Protein AF-A0A257VN67-F1 (afdb_monomer_lite)

pLDDT: mean 78.96, std 20.33, range [35.66, 98.38]

Sequence (128 aa):
MIEILAGDNSMPMTRRSALASLGTGLALWPALGSAKSTNRSAAGISFAFSTYGMRALPLARALRVCADIGYSGVELACMPGWPCDPAALTLMDRNEIRQQLRDLSLDLPCLMENWRLAAPPEIHKANL

Radius of gyration: 27.3 Å; chains: 1; bounding box: 60×96×37 Å

Foldseek 3Di:
DDDDDDDDDDDPDDPVVVVVPPPDDDPDDPPPDPPPLPPPPPPDDAAEEECPVVQVDQPLVVLLVCLVVPHQAYEAEQEPSGNNPVVPDDPVNVVVNVVSCSVSNHDHPYYDYDDDDPDDPVRVVVVD

Structure (mmCIF, N/CA/C/O backbone):
data_AF-A0A257VN67-F1
#
_entry.id   AF-A0A257VN67-F1
#
loop_
_atom_site.group_PDB
_atom_site.id
_atom_site.type_symbol
_atom_site.label_atom_id
_atom_site.label_alt_id
_atom_site.label_comp_id
_atom_site.label_asym_id
_atom_site.label_entity_id
_atom_site.label_seq_id
_atom_site.pdbx_PDB_ins_code
_atom_site.Cartn_x
_atom_site.Cartn_y
_atom_site.Cartn_z
_atom_site.occupancy
_atom_site.B_iso_or_equiv
_atom_site.auth_seq_id
_atom_site.auth_comp_id
_atom_site.auth_asym_id
_atom_site.auth_atom_id
_a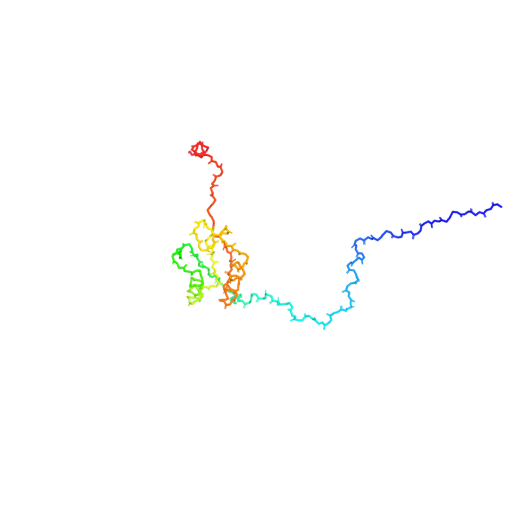tom_site.pdbx_PDB_model_num
ATOM 1 N N . MET A 1 1 ? 1.592 84.272 -12.590 1.00 39.50 1 MET A N 1
ATOM 2 C CA . MET A 1 1 ? 2.292 83.108 -13.171 1.00 39.50 1 MET A CA 1
ATOM 3 C C . MET A 1 1 ? 2.695 82.178 -12.032 1.00 39.50 1 MET A C 1
ATOM 5 O O . MET A 1 1 ? 3.798 82.315 -11.528 1.00 39.50 1 MET A O 1
ATOM 9 N N . ILE A 1 2 ? 1.765 81.333 -11.562 1.00 42.03 2 ILE A N 1
ATOM 10 C CA . ILE A 1 2 ? 1.977 80.281 -10.547 1.00 42.03 2 ILE A CA 1
ATOM 11 C C . ILE A 1 2 ? 0.935 79.174 -10.798 1.00 42.03 2 ILE A C 1
ATOM 13 O O . ILE A 1 2 ? -0.248 79.482 -10.758 1.00 42.03 2 ILE A O 1
ATOM 17 N N . GLU A 1 3 ? 1.382 77.936 -11.032 1.00 35.66 3 GLU A N 1
ATOM 18 C CA . GLU A 1 3 ? 0.695 76.644 -10.781 1.00 35.66 3 GLU A CA 1
ATOM 19 C C . GLU A 1 3 ? 1.761 75.552 -11.022 1.00 35.66 3 GLU A C 1
ATOM 21 O O . GLU A 1 3 ? 2.265 75.412 -12.131 1.00 35.66 3 GLU A O 1
ATOM 26 N N . ILE A 1 4 ? 2.468 75.072 -9.994 1.00 43.66 4 ILE A N 1
ATOM 27 C CA . ILE A 1 4 ? 2.140 73.985 -9.048 1.00 43.66 4 ILE A CA 1
ATOM 28 C C . ILE A 1 4 ? 1.871 72.642 -9.749 1.00 43.66 4 ILE A C 1
ATOM 30 O O . ILE A 1 4 ? 0.861 72.432 -10.408 1.00 43.66 4 ILE A O 1
ATOM 34 N N . LEU A 1 5 ? 2.833 71.739 -9.546 1.00 46.16 5 LEU A N 1
ATOM 35 C CA . LEU A 1 5 ? 2.919 70.357 -10.003 1.00 46.16 5 LEU A CA 1
ATOM 36 C C . LEU A 1 5 ? 1.767 69.509 -9.436 1.00 46.16 5 LEU A C 1
ATOM 38 O O . LEU A 1 5 ? 1.661 69.345 -8.221 1.00 46.16 5 LEU A O 1
ATOM 42 N N . ALA A 1 6 ? 0.949 68.920 -10.310 1.00 45.75 6 ALA A N 1
ATOM 43 C CA . ALA A 1 6 ? 0.022 67.856 -9.941 1.00 45.75 6 ALA A CA 1
ATOM 44 C C . ALA A 1 6 ? 0.808 66.545 -9.771 1.00 45.75 6 ALA A C 1
ATOM 46 O O . ALA A 1 6 ? 1.295 65.966 -10.741 1.00 45.75 6 ALA A O 1
ATOM 47 N N . GLY A 1 7 ? 0.976 66.119 -8.518 1.00 41.91 7 GLY A N 1
ATOM 48 C CA . GLY A 1 7 ? 1.554 64.828 -8.162 1.00 41.91 7 GLY A CA 1
ATOM 49 C C . GLY A 1 7 ? 0.600 63.682 -8.496 1.00 41.91 7 GLY A C 1
ATOM 50 O O . GLY A 1 7 ? -0.560 63.688 -8.085 1.00 41.91 7 GLY A O 1
ATOM 51 N N . ASP A 1 8 ? 1.117 62.706 -9.235 1.00 49.59 8 ASP A N 1
ATOM 52 C CA . ASP A 1 8 ? 0.520 61.391 -9.447 1.00 49.59 8 ASP A CA 1
ATOM 53 C C . ASP A 1 8 ? 0.401 60.656 -8.102 1.00 49.59 8 ASP A C 1
ATOM 55 O O . ASP A 1 8 ? 1.389 60.478 -7.388 1.00 49.59 8 ASP A O 1
ATOM 59 N N . ASN A 1 9 ? -0.821 60.274 -7.729 1.00 53.88 9 ASN A N 1
ATOM 60 C CA . ASN A 1 9 ? -1.126 59.619 -6.461 1.00 53.88 9 ASN A CA 1
ATOM 61 C C . ASN A 1 9 ? -1.559 58.167 -6.710 1.00 53.88 9 ASN A C 1
ATOM 63 O O . ASN A 1 9 ? -2.677 57.763 -6.390 1.00 53.88 9 ASN A O 1
ATOM 67 N N . SER A 1 10 ? -0.679 57.368 -7.314 1.00 53.84 10 SER A N 1
ATOM 68 C CA . SER A 1 10 ? -0.859 55.920 -7.417 1.00 53.84 10 SER A CA 1
ATOM 69 C C . SER A 1 10 ? -0.268 55.226 -6.182 1.00 53.84 10 SER A C 1
ATOM 71 O O . SER A 1 10 ? 0.947 55.066 -6.063 1.00 53.84 10 SER A O 1
ATOM 73 N N . MET A 1 11 ? -1.118 54.793 -5.247 1.00 52.22 11 MET A N 1
ATOM 74 C CA . MET A 1 11 ? -0.702 53.949 -4.118 1.00 52.22 11 MET A CA 1
ATOM 75 C C . MET A 1 11 ? -0.244 52.567 -4.626 1.00 52.22 11 MET A C 1
ATOM 77 O O . MET A 1 11 ? -1.055 51.846 -5.216 1.00 52.22 11 MET A O 1
ATOM 81 N N . PRO A 1 12 ? 1.010 52.134 -4.385 1.00 51.03 12 PRO A N 1
ATOM 82 C CA . PRO A 1 12 ? 1.468 50.817 -4.809 1.00 51.03 12 PRO A CA 1
ATOM 83 C C . PRO A 1 12 ? 0.785 49.724 -3.975 1.00 51.03 12 PRO A C 1
ATOM 85 O O . PRO A 1 12 ? 1.086 49.505 -2.799 1.00 51.03 12 PRO A O 1
ATOM 88 N N . MET A 1 13 ? -0.151 49.015 -4.605 1.00 56.62 13 MET A N 1
ATOM 89 C CA . MET A 1 13 ? -0.809 47.828 -4.057 1.00 56.62 13 MET A CA 1
ATOM 90 C C . MET A 1 13 ? 0.239 46.776 -3.672 1.00 56.62 13 MET A C 1
ATOM 92 O O . MET A 1 13 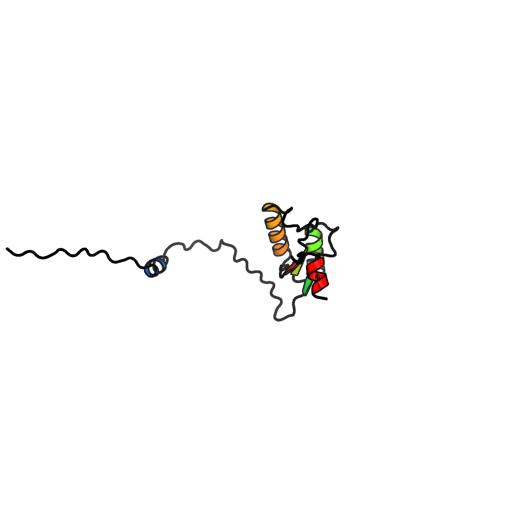? 0.838 46.112 -4.517 1.00 56.62 13 MET A O 1
ATOM 96 N N . THR A 1 14 ? 0.474 46.620 -2.371 1.00 71.19 14 THR A N 1
ATOM 97 C CA . THR A 1 14 ? 1.436 45.653 -1.833 1.00 71.19 14 THR A CA 1
ATOM 98 C C . THR A 1 14 ? 0.716 44.334 -1.549 1.00 71.19 14 THR A C 1
ATOM 100 O O . THR A 1 14 ? -0.362 44.338 -0.965 1.00 71.19 14 THR A O 1
ATOM 103 N N . ARG A 1 15 ? 1.336 43.191 -1.884 1.00 57.91 15 ARG A N 1
ATOM 104 C CA . ARG A 1 15 ? 0.808 41.805 -1.761 1.00 57.91 15 ARG A CA 1
ATOM 105 C C . ARG A 1 15 ? 0.097 41.452 -0.438 1.00 57.91 15 ARG A C 1
ATOM 107 O O . ARG A 1 15 ? -0.656 40.487 -0.396 1.00 57.91 15 ARG A O 1
ATOM 114 N N . ARG A 1 16 ? 0.326 42.214 0.635 1.00 55.47 16 ARG A N 1
ATOM 115 C CA . ARG A 1 16 ? -0.324 42.053 1.944 1.00 55.47 16 ARG A CA 1
ATOM 116 C C . ARG A 1 16 ? -1.783 42.531 1.990 1.00 55.47 16 ARG A C 1
ATOM 118 O O . ARG A 1 16 ? -2.528 42.005 2.806 1.00 55.47 16 ARG A O 1
ATOM 125 N N . SER A 1 17 ? -2.218 43.456 1.129 1.00 54.81 17 SER A N 1
ATOM 126 C CA . SER A 1 17 ? -3.614 43.934 1.120 1.00 54.81 17 SER A CA 1
ATOM 127 C C . SER A 1 17 ? -4.595 42.951 0.470 1.00 54.81 17 SER A C 1
ATOM 129 O O . SER A 1 17 ? -5.772 42.966 0.807 1.00 54.81 17 SER A O 1
ATOM 131 N N . ALA A 1 18 ? -4.122 42.041 -0.387 1.00 55.88 18 ALA A N 1
ATOM 132 C CA . ALA A 1 18 ? -4.968 41.047 -1.056 1.00 55.88 18 ALA A CA 1
ATOM 133 C C . ALA A 1 18 ? -5.494 39.941 -0.115 1.00 55.88 18 ALA A C 1
ATOM 135 O O . ALA A 1 18 ? -6.514 39.322 -0.400 1.00 55.88 18 ALA A O 1
ATOM 136 N N . LEU A 1 19 ? -4.829 39.700 1.022 1.00 56.47 19 LEU A N 1
ATOM 137 C CA . LEU A 1 19 ? -5.245 38.680 1.996 1.00 56.47 19 LEU A CA 1
ATOM 138 C C . LEU A 1 19 ? -6.324 39.178 2.972 1.00 56.47 19 LEU A C 1
ATOM 140 O O . LEU A 1 19 ? -6.960 38.366 3.635 1.00 56.47 19 LEU A O 1
ATOM 144 N N . ALA A 1 20 ? -6.557 40.492 3.053 1.00 53.59 20 ALA A N 1
ATOM 145 C CA . ALA A 1 20 ? -7.509 41.082 3.995 1.00 53.59 20 ALA A CA 1
ATOM 146 C C . ALA A 1 20 ? -8.953 41.174 3.452 1.00 53.59 20 ALA A C 1
ATOM 148 O O . ALA A 1 20 ? -9.845 41.609 4.174 1.00 53.59 20 ALA A O 1
ATOM 149 N N . SER A 1 21 ? -9.208 40.760 2.205 1.00 54.31 21 SER A N 1
ATOM 150 C CA . SER A 1 21 ? -10.486 41.003 1.506 1.00 54.31 21 SER A CA 1
ATOM 151 C C . SER A 1 21 ? -11.285 39.741 1.148 1.00 54.31 21 SER A C 1
ATOM 153 O O . SER A 1 21 ? -12.078 39.772 0.214 1.00 54.31 21 SER A O 1
ATOM 155 N N . LEU A 1 22 ? -11.117 38.630 1.873 1.00 52.53 22 LEU A N 1
ATOM 156 C CA . LEU A 1 22 ? -11.921 37.402 1.687 1.00 52.53 22 LEU A CA 1
ATOM 157 C C . LEU A 1 22 ? -12.723 37.022 2.941 1.00 52.53 22 LEU A C 1
ATOM 159 O O . LEU A 1 22 ? -12.954 35.851 3.229 1.00 52.53 22 LEU A O 1
ATOM 163 N N . GLY A 1 23 ? -13.141 38.022 3.712 1.00 54.75 23 GLY A N 1
ATOM 164 C CA . GLY A 1 23 ? -13.904 37.842 4.942 1.00 54.75 23 GLY A CA 1
ATOM 165 C C . GLY A 1 23 ? -15.309 38.414 4.834 1.00 54.75 23 GLY A C 1
ATOM 166 O O . GLY A 1 23 ? -15.572 39.399 5.505 1.00 54.75 23 GLY A O 1
ATOM 167 N N . THR A 1 24 ? -16.172 37.864 3.970 1.00 58.06 24 THR A N 1
ATOM 168 C CA . THR A 1 24 ? -17.652 37.808 4.112 1.00 58.06 24 THR A CA 1
ATOM 169 C C . THR A 1 24 ? -18.300 37.360 2.797 1.00 58.06 24 THR A C 1
ATOM 171 O O . THR A 1 24 ? -18.487 38.149 1.880 1.00 58.06 24 THR A O 1
ATOM 174 N N . GLY A 1 25 ? -18.676 36.082 2.708 1.00 54.84 25 GLY A N 1
ATOM 175 C CA . GLY A 1 25 ? -19.550 35.592 1.638 1.00 54.84 25 GLY A CA 1
ATOM 176 C C . GLY A 1 25 ? -19.162 34.219 1.113 1.00 54.84 25 GLY A C 1
ATOM 177 O O . GLY A 1 25 ? -18.496 34.141 0.093 1.00 54.84 25 GLY A O 1
ATOM 178 N N . LEU A 1 26 ? -19.571 33.163 1.829 1.00 51.31 26 LEU A N 1
ATOM 179 C CA . LEU A 1 26 ? -19.968 31.836 1.318 1.00 51.31 26 LEU A CA 1
ATOM 180 C C . LEU A 1 26 ? -20.195 30.897 2.517 1.00 51.31 26 LEU A C 1
ATOM 182 O O . LEU A 1 26 ? -19.379 30.046 2.856 1.00 51.31 26 LEU A O 1
ATOM 186 N N . ALA A 1 27 ? -21.334 31.071 3.188 1.00 55.38 27 ALA A N 1
ATOM 187 C CA . ALA A 1 27 ? -21.820 30.186 4.245 1.00 55.38 27 ALA A CA 1
ATOM 188 C C . ALA A 1 27 ? -22.516 28.928 3.676 1.00 55.38 27 ALA A C 1
ATOM 190 O O . ALA A 1 27 ? -23.616 28.589 4.096 1.00 55.38 27 ALA A O 1
ATOM 191 N N . LEU A 1 28 ? -21.898 28.239 2.710 1.00 57.03 28 LEU A N 1
ATOM 192 C CA . LEU A 1 28 ? -22.400 26.987 2.119 1.00 57.03 28 LEU A CA 1
ATOM 193 C C . LEU A 1 28 ? -21.221 26.095 1.707 1.00 57.03 28 LEU A C 1
ATOM 195 O O . LEU A 1 28 ? -20.965 25.870 0.528 1.00 57.03 28 LEU A O 1
ATOM 199 N N . TRP A 1 29 ? -20.461 25.603 2.689 1.00 53.44 29 TRP A N 1
ATOM 200 C CA . TRP A 1 29 ? -19.436 24.592 2.426 1.00 53.44 29 TRP A CA 1
ATOM 201 C C . TRP A 1 29 ? -19.117 23.695 3.629 1.00 53.44 29 TRP A C 1
ATOM 203 O O . TRP A 1 29 ? -18.032 23.782 4.200 1.00 53.44 29 TRP A O 1
ATOM 213 N N . PRO A 1 30 ? -19.995 22.754 4.006 1.00 49.22 30 PRO A N 1
ATOM 214 C CA . PRO A 1 30 ? -19.554 21.560 4.705 1.00 49.22 30 PRO A CA 1
ATOM 215 C C . PRO A 1 30 ? -19.420 20.372 3.734 1.00 49.22 30 PRO A C 1
ATOM 217 O O . PRO A 1 30 ? -19.627 19.236 4.141 1.00 49.22 30 PRO A O 1
ATOM 220 N N . ALA A 1 31 ? -19.104 20.612 2.451 1.00 56.28 31 ALA A N 1
ATOM 221 C CA . ALA A 1 31 ? -19.067 19.562 1.425 1.00 56.28 31 ALA A CA 1
ATOM 222 C C . ALA A 1 31 ? -17.702 19.333 0.743 1.00 56.28 31 ALA A C 1
ATOM 224 O O . ALA A 1 31 ? -17.615 18.442 -0.099 1.00 56.28 31 ALA A O 1
ATOM 225 N N . LEU A 1 32 ? -16.611 20.020 1.125 1.00 57.75 32 LEU A N 1
ATOM 226 C CA . LEU A 1 32 ? -15.292 19.395 0.930 1.00 57.75 32 LEU A CA 1
ATOM 227 C C . LEU A 1 32 ? -15.019 18.512 2.117 1.00 57.75 32 LEU A C 1
ATOM 229 O O . LEU A 1 32 ? -14.789 18.996 3.225 1.00 57.75 32 LEU A O 1
ATOM 233 N N . GLY A 1 33 ? -15.043 17.213 1.832 1.00 55.28 33 GLY A N 1
ATOM 234 C CA . GLY A 1 33 ? -14.663 16.160 2.744 1.00 55.28 33 GLY A CA 1
ATOM 235 C C . GLY A 1 33 ? -13.421 16.558 3.520 1.00 55.28 33 GLY A C 1
ATOM 236 O O . GLY A 1 33 ? -12.318 16.659 2.981 1.00 55.28 33 GLY A O 1
ATOM 237 N N . SER A 1 34 ? -13.621 16.770 4.815 1.00 49.44 34 SER A N 1
ATOM 238 C CA . SER A 1 34 ? -12.538 16.673 5.768 1.00 49.44 34 SER A CA 1
ATOM 239 C C . SER A 1 34 ? -12.050 15.232 5.658 1.00 49.44 34 SER A C 1
ATOM 241 O O . SER A 1 34 ? -12.690 14.319 6.172 1.00 49.44 34 SER A O 1
ATOM 243 N N . ALA A 1 35 ? -10.959 15.007 4.922 1.00 58.00 35 ALA A N 1
ATOM 244 C CA . ALA A 1 35 ? -10.222 13.752 4.954 1.00 58.00 35 ALA A CA 1
ATOM 245 C C . ALA A 1 35 ? -9.543 13.645 6.324 1.00 58.00 35 ALA A C 1
ATOM 247 O O . ALA A 1 35 ? -8.329 13.749 6.468 1.00 58.00 35 ALA A O 1
ATOM 248 N N . LYS A 1 36 ? -10.359 13.504 7.364 1.00 46.97 36 LYS A N 1
ATOM 249 C CA . LYS A 1 36 ? -9.924 13.075 8.675 1.00 46.97 36 LYS A CA 1
ATOM 250 C C . LYS A 1 36 ? -9.761 11.565 8.570 1.00 46.97 36 LYS A C 1
ATOM 252 O O . LYS A 1 36 ? -10.718 10.826 8.758 1.00 46.97 36 LYS A O 1
ATOM 257 N N . SER A 1 37 ? -8.545 11.120 8.238 1.00 52.19 37 SER A N 1
ATOM 258 C CA . SER A 1 37 ? -8.102 9.796 8.683 1.00 52.19 37 SER A CA 1
ATOM 259 C C . SER A 1 37 ? -8.077 9.860 10.207 1.00 52.19 37 SER A C 1
ATOM 261 O O . SER A 1 37 ? -7.147 10.380 10.824 1.00 52.19 37 SER A O 1
ATOM 263 N N . THR A 1 38 ? -9.189 9.470 10.820 1.00 52.34 38 THR A N 1
ATOM 264 C CA . THR A 1 38 ? -9.295 9.273 12.261 1.00 52.34 38 THR A CA 1
ATOM 265 C C . THR A 1 38 ? -9.465 7.794 12.503 1.00 52.34 38 THR A C 1
ATOM 267 O O . THR A 1 38 ? -10.508 7.347 12.963 1.00 52.34 38 THR A O 1
ATOM 270 N N . ASN A 1 39 ? -8.408 7.043 12.228 1.00 57.88 39 ASN A N 1
ATOM 271 C CA . ASN A 1 39 ? -8.108 5.915 13.087 1.00 57.88 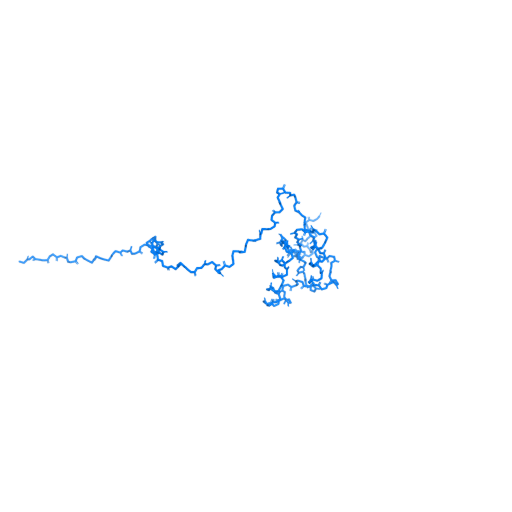39 ASN A CA 1
ATOM 272 C C . ASN A 1 39 ? -6.670 6.016 13.589 1.00 57.88 39 ASN A C 1
ATOM 274 O O . ASN A 1 39 ? -5.853 5.115 13.450 1.00 57.88 39 ASN A O 1
ATOM 278 N N . ARG A 1 40 ? -6.352 7.167 14.199 1.00 56.03 40 ARG A N 1
ATOM 279 C CA . ARG A 1 40 ? -5.214 7.234 15.108 1.00 56.03 40 ARG A CA 1
ATOM 280 C C . ARG A 1 40 ? -5.617 6.422 16.330 1.00 56.03 40 ARG A C 1
ATOM 282 O O . ARG A 1 40 ? -6.345 6.933 17.180 1.00 56.03 40 ARG A O 1
ATOM 289 N N . SER A 1 41 ? -5.184 5.163 16.373 1.00 55.28 41 SER A N 1
ATOM 290 C CA . SER A 1 41 ? -5.278 4.312 17.556 1.00 55.28 41 SER A CA 1
ATOM 291 C C . SER A 1 41 ? -4.899 5.141 18.779 1.00 55.28 41 SER A C 1
ATOM 293 O O . SER A 1 41 ? -3.820 5.741 18.814 1.00 55.28 41 SER A O 1
ATOM 295 N N . ALA A 1 42 ? -5.816 5.237 19.738 1.00 56.97 42 ALA A N 1
ATOM 296 C CA . ALA A 1 42 ? -5.621 5.982 20.970 1.00 56.97 42 ALA A CA 1
ATOM 297 C C . ALA A 1 42 ? -4.267 5.606 21.596 1.00 56.97 42 ALA A C 1
ATOM 299 O O . ALA A 1 42 ? -4.085 4.473 22.021 1.00 56.97 42 ALA A O 1
ATOM 300 N N . ALA A 1 43 ? -3.310 6.539 21.583 1.00 63.09 43 ALA A N 1
ATOM 301 C CA . ALA A 1 43 ? -2.019 6.469 22.278 1.00 63.09 43 ALA A CA 1
ATOM 302 C C . ALA A 1 43 ? -1.224 5.135 22.184 1.00 63.09 43 ALA A C 1
ATOM 304 O O . ALA A 1 43 ? -0.464 4.820 23.097 1.00 63.09 43 ALA A O 1
ATOM 305 N N . GLY A 1 44 ? -1.380 4.358 21.105 1.00 76.88 44 GLY A N 1
ATOM 306 C CA . GLY A 1 44 ? -0.737 3.048 20.917 1.00 76.88 44 GLY A CA 1
ATOM 307 C C . GLY A 1 44 ? 0.283 3.017 19.774 1.00 76.88 44 GLY A C 1
ATOM 308 O O . GLY A 1 44 ? 0.262 3.876 18.892 1.00 76.88 44 GLY A O 1
ATOM 309 N N . ILE A 1 45 ? 1.170 2.016 19.785 1.00 87.50 45 ILE A N 1
ATOM 310 C CA . ILE A 1 45 ? 2.082 1.716 18.668 1.00 87.50 45 ILE A CA 1
ATOM 311 C C . ILE A 1 45 ? 1.254 1.140 17.514 1.00 87.50 45 ILE A C 1
ATOM 313 O O . ILE A 1 45 ? 0.544 0.153 17.706 1.00 87.50 45 ILE A O 1
ATOM 317 N N . SER A 1 46 ? 1.342 1.747 16.328 1.00 89.25 46 SER A N 1
ATOM 318 C CA . SER A 1 46 ? 0.695 1.237 15.118 1.00 89.25 46 SER A CA 1
ATOM 319 C C . SER A 1 46 ? 1.598 0.248 14.383 1.00 89.25 46 SER A C 1
ATOM 321 O O . SER A 1 46 ? 2.823 0.380 14.374 1.00 89.25 46 SER A O 1
ATOM 323 N N . PHE A 1 47 ? 0.979 -0.740 13.737 1.00 94.88 47 PHE A N 1
ATOM 324 C CA . PHE A 1 47 ? 1.677 -1.729 12.921 1.00 94.88 47 PHE A CA 1
ATOM 325 C C . PHE A 1 47 ? 1.199 -1.656 11.475 1.00 94.88 47 PHE A C 1
ATOM 327 O O . PHE A 1 47 ? -0.006 -1.587 11.214 1.00 94.88 47 PHE A O 1
ATOM 334 N N . ALA A 1 48 ? 2.152 -1.717 10.546 1.00 96.69 48 ALA A N 1
ATOM 335 C CA . ALA A 1 48 ? 1.897 -1.793 9.116 1.00 96.69 48 ALA A CA 1
ATOM 336 C C . ALA A 1 48 ? 2.510 -3.063 8.517 1.00 96.69 48 ALA A C 1
ATOM 338 O O . ALA A 1 48 ? 3.532 -3.551 9.002 1.00 96.69 48 ALA A O 1
ATOM 339 N N . PHE A 1 49 ? 1.884 -3.589 7.464 1.00 97.81 49 PHE A N 1
ATOM 340 C CA . PHE A 1 49 ? 2.339 -4.797 6.775 1.00 97.81 49 PHE A CA 1
ATOM 341 C C . PHE A 1 49 ? 2.893 -4.488 5.383 1.00 97.81 49 PHE A C 1
ATOM 343 O O . PHE A 1 49 ? 2.292 -3.719 4.632 1.00 97.81 49 PHE A O 1
ATOM 350 N N . SER A 1 50 ? 4.010 -5.117 5.004 1.00 97.31 50 SER A N 1
ATOM 351 C CA . SER A 1 50 ? 4.574 -4.954 3.661 1.00 97.31 50 SER A CA 1
ATOM 352 C C . SER A 1 50 ? 3.955 -5.904 2.648 1.00 97.31 50 SER A C 1
ATOM 354 O O . SER A 1 50 ? 4.034 -7.126 2.768 1.00 97.31 50 SER A O 1
ATOM 356 N N . THR A 1 51 ? 3.389 -5.336 1.583 1.00 97.44 51 THR A N 1
ATOM 357 C CA . THR A 1 51 ? 2.788 -6.098 0.477 1.00 97.44 51 THR A CA 1
ATOM 358 C C . THR A 1 51 ? 3.819 -6.797 -0.415 1.00 97.44 51 THR A C 1
ATOM 360 O O . THR A 1 51 ? 3.436 -7.508 -1.345 1.00 97.44 51 THR A O 1
ATOM 363 N N . TYR A 1 52 ? 5.122 -6.667 -0.129 1.00 96.69 52 TYR A N 1
ATOM 364 C CA . TYR A 1 52 ? 6.192 -7.318 -0.887 1.00 96.69 52 TYR A CA 1
ATOM 365 C C . TYR A 1 52 ? 5.966 -8.825 -1.072 1.00 96.69 52 TYR A C 1
ATOM 367 O O . TYR A 1 52 ? 6.036 -9.330 -2.196 1.00 96.69 52 TYR A O 1
ATOM 375 N N . GLY A 1 53 ? 5.614 -9.524 0.014 1.00 95.00 53 GLY A N 1
ATOM 376 C CA . GLY A 1 53 ? 5.352 -10.968 0.023 1.00 95.00 53 GLY A CA 1
ATOM 377 C C . GLY A 1 53 ? 4.012 -11.384 -0.598 1.00 95.00 53 GLY A C 1
ATOM 378 O O . GLY A 1 53 ? 3.724 -12.573 -0.684 1.00 95.00 53 GLY A O 1
ATOM 379 N N . MET A 1 54 ? 3.188 -10.431 -1.043 1.00 95.62 54 MET A N 1
ATOM 380 C CA . MET A 1 54 ? 1.826 -10.668 -1.536 1.00 95.62 54 MET A CA 1
ATOM 381 C C . MET A 1 54 ? 1.698 -10.480 -3.052 1.00 95.62 54 MET A C 1
ATOM 383 O O . MET A 1 54 ? 0.594 -10.302 -3.555 1.00 95.62 54 MET A O 1
ATOM 387 N N . ARG A 1 55 ? 2.807 -10.546 -3.803 1.00 94.50 55 ARG A N 1
ATOM 388 C CA . ARG A 1 55 ? 2.841 -10.266 -5.252 1.00 94.50 55 ARG A CA 1
ATOM 389 C C . ARG A 1 55 ? 1.799 -11.039 -6.074 1.00 94.50 55 ARG A C 1
ATOM 391 O O . ARG A 1 55 ? 1.281 -10.506 -7.047 1.00 94.50 55 ARG A O 1
ATOM 398 N N . ALA A 1 56 ? 1.505 -12.286 -5.704 1.00 94.81 56 ALA A N 1
ATOM 399 C CA . ALA A 1 56 ? 0.555 -13.138 -6.424 1.00 94.81 56 ALA A CA 1
ATOM 400 C C . ALA A 1 56 ? -0.925 -12.821 -6.125 1.00 94.81 56 ALA A C 1
ATOM 402 O O . ALA A 1 56 ? -1.813 -13.368 -6.777 1.00 94.81 56 ALA A O 1
ATOM 403 N N . LEU A 1 57 ? -1.210 -11.975 -5.130 1.00 95.25 57 LEU A N 1
ATOM 404 C CA . LEU A 1 57 ? -2.568 -11.597 -4.761 1.00 95.25 57 LEU A CA 1
ATOM 405 C C . LEU A 1 57 ? -2.981 -10.305 -5.477 1.00 95.25 57 LEU A C 1
ATOM 407 O O . LEU A 1 57 ? -2.193 -9.360 -5.543 1.00 95.25 57 LEU A O 1
ATOM 411 N N . PRO A 1 58 ? -4.240 -10.205 -5.940 1.00 95.62 58 PRO A N 1
ATOM 412 C CA . PRO A 1 58 ? -4.809 -8.919 -6.316 1.00 95.62 58 PRO A CA 1
ATOM 413 C C . PRO A 1 58 ? -4.714 -7.938 -5.144 1.00 95.62 58 PRO A C 1
ATOM 415 O O . PRO A 1 58 ? -5.040 -8.296 -4.008 1.00 95.62 58 PRO A O 1
ATOM 418 N N . LEU A 1 59 ? -4.320 -6.695 -5.421 1.00 96.94 59 LEU A N 1
ATOM 419 C CA . LEU A 1 59 ? -4.058 -5.688 -4.390 1.00 96.94 59 LEU A CA 1
ATOM 420 C C . LEU A 1 59 ? -5.248 -5.483 -3.442 1.00 96.94 59 LEU A C 1
ATOM 422 O O . LEU A 1 59 ? -5.069 -5.513 -2.230 1.00 96.94 59 LEU A O 1
ATOM 426 N N . ALA A 1 60 ? -6.468 -5.383 -3.974 1.00 97.44 60 ALA A N 1
ATOM 427 C CA . ALA A 1 60 ? -7.679 -5.227 -3.164 1.00 97.44 60 ALA A CA 1
ATOM 428 C C . ALA A 1 60 ? -7.858 -6.360 -2.137 1.00 97.44 60 ALA A C 1
ATOM 430 O O . ALA A 1 60 ? -8.280 -6.132 -1.002 1.00 97.44 60 ALA A O 1
ATOM 431 N N . ARG A 1 61 ? -7.495 -7.594 -2.514 1.00 98.06 61 ARG A N 1
ATOM 432 C CA . ARG A 1 61 ? -7.525 -8.744 -1.605 1.00 98.06 61 ARG A CA 1
ATOM 433 C C . ARG A 1 61 ? -6.413 -8.651 -0.565 1.00 98.06 61 ARG A C 1
ATOM 435 O O . ARG A 1 61 ? -6.665 -8.964 0.592 1.00 98.06 61 ARG A O 1
ATOM 442 N N . ALA A 1 62 ? -5.218 -8.217 -0.958 1.00 98.00 62 ALA A N 1
ATOM 443 C CA . ALA A 1 62 ? -4.108 -8.026 -0.031 1.00 98.00 62 ALA A CA 1
ATOM 444 C C . ALA A 1 62 ? -4.431 -6.978 1.047 1.00 98.00 62 ALA A C 1
ATOM 446 O O . ALA A 1 62 ? -4.238 -7.247 2.231 1.00 98.00 62 ALA A O 1
ATOM 447 N N . LEU A 1 63 ? -4.997 -5.834 0.650 1.00 98.38 63 LEU A N 1
ATOM 448 C CA . LEU A 1 63 ? -5.422 -4.782 1.576 1.00 98.38 63 LEU A CA 1
ATOM 449 C C . LEU A 1 63 ? -6.498 -5.285 2.541 1.00 98.38 63 LEU A C 1
ATOM 451 O O . LEU A 1 63 ? -6.366 -5.105 3.748 1.00 98.38 63 LEU A O 1
ATOM 455 N N . ARG A 1 64 ? -7.525 -5.979 2.032 1.00 98.31 64 ARG A N 1
ATOM 456 C CA . ARG A 1 64 ? -8.579 -6.544 2.885 1.00 98.31 64 ARG A CA 1
ATOM 457 C C . ARG A 1 64 ? -8.019 -7.530 3.909 1.00 98.31 64 ARG A C 1
ATOM 459 O O . ARG A 1 64 ? -8.341 -7.411 5.078 1.00 98.31 64 ARG A O 1
ATOM 466 N N . VAL A 1 65 ? -7.121 -8.427 3.497 1.00 98.19 65 VAL A N 1
ATOM 467 C CA . VAL A 1 65 ? -6.449 -9.355 4.423 1.00 98.19 65 VAL A CA 1
ATOM 468 C C . VAL A 1 65 ? -5.677 -8.600 5.510 1.00 98.19 65 VAL A C 1
ATOM 470 O O . VAL A 1 65 ? -5.756 -8.977 6.674 1.00 98.19 65 VAL A O 1
ATOM 473 N N . CYS A 1 66 ? -4.959 -7.526 5.165 1.00 97.88 66 CYS A N 1
ATOM 474 C CA . CYS A 1 66 ? -4.235 -6.727 6.159 1.00 97.88 66 CYS A CA 1
ATOM 475 C C . CYS A 1 66 ? -5.187 -6.077 7.176 1.00 97.88 66 CYS A C 1
ATOM 477 O O . CYS A 1 66 ? -4.914 -6.120 8.376 1.00 97.88 66 CYS A O 1
ATOM 479 N N . ALA A 1 67 ? -6.307 -5.520 6.706 1.00 97.75 67 ALA A N 1
ATOM 480 C CA . ALA A 1 67 ? -7.333 -4.937 7.568 1.00 97.75 67 ALA A CA 1
ATOM 481 C C . ALA A 1 67 ? -7.998 -5.994 8.467 1.00 97.75 67 ALA A C 1
ATOM 483 O O . ALA A 1 67 ? -8.119 -5.776 9.669 1.00 97.75 67 ALA A O 1
ATOM 484 N N . ASP A 1 68 ? -8.348 -7.160 7.915 1.00 97.88 68 ASP A N 1
ATOM 485 C CA . ASP A 1 68 ? -8.979 -8.265 8.651 1.00 97.88 68 ASP A CA 1
ATOM 486 C C . ASP A 1 68 ? -8.061 -8.828 9.754 1.00 97.88 68 ASP A C 1
ATOM 488 O O . ASP A 1 68 ? -8.539 -9.241 10.809 1.00 97.88 68 ASP A O 1
ATOM 492 N N . ILE A 1 69 ? -6.738 -8.822 9.540 1.00 97.56 69 ILE A N 1
ATOM 493 C CA . ILE A 1 69 ? -5.740 -9.201 10.559 1.00 97.56 69 ILE A CA 1
ATOM 494 C C . ILE A 1 69 ? -5.641 -8.145 11.678 1.00 97.56 69 ILE A C 1
ATOM 496 O O . ILE A 1 69 ? -5.250 -8.472 12.798 1.00 97.56 69 ILE A O 1
ATOM 500 N N . GLY A 1 70 ? -6.002 -6.891 11.397 1.00 95.94 70 GLY A N 1
ATOM 501 C CA . GLY A 1 70 ? -5.933 -5.780 12.347 1.00 95.94 70 GLY A CA 1
ATOM 502 C C . GLY A 1 70 ? -4.704 -4.881 12.191 1.00 95.94 70 GLY A C 1
ATOM 503 O O . GLY A 1 70 ? -4.383 -4.128 13.111 1.00 95.94 70 GLY A O 1
ATOM 504 N N . TYR A 1 71 ? -4.009 -4.927 11.047 1.00 96.81 71 TYR A N 1
ATOM 505 C CA . TYR A 1 71 ? -2.990 -3.920 10.742 1.00 96.81 71 TYR A CA 1
ATOM 506 C C . TYR A 1 71 ? -3.636 -2.545 10.562 1.00 96.81 71 TYR A C 1
ATOM 508 O O . TYR A 1 71 ? -4.718 -2.420 9.995 1.00 96.81 71 TYR A O 1
ATOM 516 N N . SER A 1 72 ? -2.948 -1.500 11.020 1.00 95.44 72 SER A N 1
ATOM 517 C CA . SER A 1 72 ? -3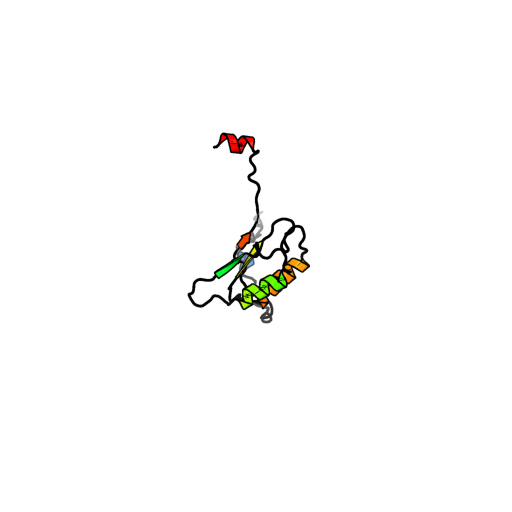.417 -0.112 10.900 1.00 95.44 72 SER A CA 1
ATOM 518 C C . SER A 1 72 ? -2.913 0.569 9.626 1.00 95.44 72 SER A C 1
ATOM 520 O O . SER A 1 72 ? -3.321 1.682 9.314 1.00 95.44 72 SER A O 1
ATOM 522 N N . GLY A 1 73 ? -2.015 -0.080 8.885 1.00 97.12 73 GLY A N 1
ATOM 523 C CA . GLY A 1 73 ? -1.502 0.434 7.625 1.00 97.12 73 GLY A CA 1
ATOM 524 C C . GLY A 1 73 ? -0.764 -0.608 6.800 1.00 97.12 73 GLY A C 1
ATOM 525 O O . GLY A 1 73 ? -0.632 -1.770 7.191 1.00 97.12 73 GLY A O 1
ATOM 526 N N . VAL A 1 74 ? -0.275 -0.184 5.641 1.00 98.25 74 VAL A N 1
ATOM 527 C CA . VAL A 1 74 ? 0.450 -1.040 4.697 1.00 98.25 74 VAL A CA 1
ATOM 528 C C . VAL A 1 74 ? 1.631 -0.316 4.060 1.00 98.25 74 VAL A C 1
ATOM 530 O O . VAL A 1 74 ? 1.604 0.895 3.868 1.00 98.25 74 VAL A O 1
ATOM 533 N N . GLU A 1 75 ? 2.649 -1.074 3.672 1.00 98.19 75 GLU A N 1
ATOM 534 C CA . GLU A 1 75 ? 3.677 -0.639 2.729 1.00 98.19 75 GLU A CA 1
ATOM 535 C C . GLU A 1 75 ? 3.361 -1.212 1.347 1.00 98.19 75 GLU A C 1
ATOM 537 O O . GLU A 1 75 ? 3.207 -2.431 1.182 1.00 98.19 75 GLU A O 1
ATOM 542 N N . LEU A 1 76 ? 3.266 -0.346 0.338 1.00 98.00 76 LEU A N 1
ATOM 543 C CA . LEU A 1 76 ? 3.043 -0.786 -1.038 1.00 98.00 76 LEU A CA 1
ATOM 544 C C . LEU A 1 76 ? 4.372 -1.054 -1.742 1.00 98.00 76 LEU A C 1
ATOM 546 O O . LEU A 1 76 ? 5.231 -0.179 -1.813 1.00 98.00 76 LEU A O 1
ATOM 550 N N . ALA A 1 77 ? 4.518 -2.257 -2.293 1.00 97.38 77 ALA A N 1
ATOM 551 C CA . ALA A 1 77 ? 5.648 -2.620 -3.137 1.00 97.38 77 ALA A CA 1
ATOM 552 C C . ALA A 1 77 ? 5.448 -2.087 -4.565 1.00 97.38 77 ALA A C 1
ATOM 554 O O . ALA A 1 77 ? 4.548 -2.535 -5.277 1.00 97.38 77 ALA A O 1
ATOM 555 N N . CYS A 1 78 ? 6.293 -1.139 -4.971 1.00 96.31 78 CYS A N 1
ATOM 556 C CA . CYS A 1 78 ? 6.158 -0.351 -6.202 1.00 96.31 78 CYS A CA 1
ATOM 557 C C . CYS A 1 78 ? 7.134 -0.740 -7.324 1.00 96.31 78 CYS A C 1
ATOM 559 O O . CYS A 1 78 ? 7.147 -0.111 -8.374 1.00 96.31 78 CYS A O 1
ATOM 561 N N . MET A 1 79 ? 7.915 -1.800 -7.143 1.00 94.81 79 MET A N 1
ATOM 562 C CA . MET A 1 79 ? 8.889 -2.225 -8.149 1.00 94.81 79 MET A CA 1
ATOM 563 C C . MET A 1 79 ? 8.215 -2.717 -9.443 1.00 94.81 79 MET A C 1
ATOM 565 O O . MET A 1 79 ? 7.068 -3.180 -9.409 1.00 94.81 79 MET A O 1
ATOM 569 N N . PRO A 1 80 ? 8.950 -2.745 -10.571 1.00 93.56 80 PRO A N 1
ATOM 570 C CA . PRO A 1 80 ? 8.435 -3.249 -11.836 1.00 93.56 80 PRO A CA 1
ATOM 571 C C . PRO A 1 80 ? 7.790 -4.637 -11.741 1.00 93.56 80 PRO A C 1
ATOM 573 O O . PRO A 1 80 ? 8.397 -5.598 -11.259 1.00 93.56 80 PRO A O 1
ATOM 576 N N . GLY A 1 81 ? 6.556 -4.753 -12.236 1.00 91.56 81 GLY A N 1
ATOM 577 C CA . GLY A 1 81 ? 5.806 -6.015 -12.240 1.00 91.56 81 GLY A CA 1
ATOM 578 C C . GLY A 1 81 ? 5.198 -6.428 -10.891 1.00 91.56 81 GLY A C 1
ATOM 579 O O . GLY A 1 81 ? 4.826 -7.600 -10.733 1.00 91.56 81 GLY A O 1
ATOM 580 N N . TRP A 1 82 ? 5.109 -5.507 -9.926 1.00 94.88 82 TRP A N 1
ATOM 581 C CA . TRP A 1 82 ? 4.215 -5.616 -8.768 1.00 94.88 82 TRP A CA 1
ATOM 582 C C . TRP A 1 82 ? 2.863 -4.942 -9.050 1.00 94.88 82 TRP A C 1
ATOM 584 O O . TRP A 1 82 ? 2.779 -4.076 -9.920 1.00 94.88 82 TRP A O 1
ATOM 594 N N . PRO A 1 83 ? 1.797 -5.284 -8.297 1.00 94.31 83 PRO A N 1
ATOM 595 C CA . PRO A 1 83 ? 0.478 -4.670 -8.474 1.00 94.31 83 PRO A CA 1
ATOM 596 C C . PRO A 1 83 ? 0.455 -3.141 -8.325 1.00 94.31 83 PRO A C 1
ATOM 598 O O . PRO A 1 83 ? -0.425 -2.496 -8.885 1.00 94.31 83 PRO A O 1
ATOM 601 N N . CYS A 1 84 ? 1.406 -2.567 -7.578 1.00 95.81 84 CYS A N 1
ATOM 602 C CA . CYS A 1 84 ? 1.513 -1.124 -7.357 1.00 95.81 84 CYS A CA 1
ATOM 603 C C . CYS A 1 84 ? 2.636 -0.460 -8.166 1.00 95.81 84 CYS A C 1
ATOM 605 O O . CYS A 1 84 ? 3.075 0.625 -7.785 1.00 95.81 84 CYS A O 1
ATOM 607 N N . ASP A 1 85 ? 3.113 -1.096 -9.241 1.00 95.50 85 ASP A N 1
ATOM 608 C CA . ASP A 1 85 ? 4.103 -0.521 -10.157 1.00 95.50 85 ASP A CA 1
ATOM 609 C C . ASP A 1 85 ? 3.616 0.845 -10.695 1.00 95.50 85 ASP A C 1
ATOM 611 O O . ASP A 1 85 ? 2.637 0.901 -11.450 1.00 95.50 85 ASP A O 1
ATOM 615 N N . PRO A 1 86 ? 4.278 1.966 -10.346 1.00 94.06 86 PRO A N 1
ATOM 616 C CA . PRO A 1 86 ? 3.847 3.297 -10.745 1.00 94.06 86 PRO A CA 1
ATOM 617 C C . PRO A 1 86 ? 3.767 3.499 -12.259 1.00 94.06 86 PRO A C 1
ATOM 619 O O . PRO A 1 86 ? 2.988 4.352 -12.691 1.00 94.06 86 PRO A O 1
ATOM 622 N N . ALA A 1 87 ? 4.557 2.759 -13.046 1.00 94.81 87 ALA A N 1
ATOM 623 C CA . ALA A 1 87 ? 4.549 2.842 -14.503 1.00 94.81 87 ALA A CA 1
ATOM 624 C C . ALA A 1 87 ? 3.326 2.145 -15.121 1.00 94.81 87 ALA A C 1
ATOM 626 O O . ALA A 1 87 ? 2.885 2.537 -16.199 1.00 94.81 87 ALA A O 1
ATOM 627 N N . ALA A 1 88 ? 2.762 1.148 -14.433 1.00 94.75 88 ALA A N 1
ATOM 628 C CA . ALA A 1 88 ? 1.566 0.429 -14.868 1.00 94.75 88 ALA A CA 1
ATOM 629 C C . ALA A 1 88 ? 0.257 1.063 -14.357 1.00 94.75 88 ALA A C 1
ATOM 631 O O . ALA A 1 88 ? -0.798 0.846 -14.948 1.00 94.75 88 ALA A O 1
ATOM 632 N N . LEU A 1 89 ? 0.310 1.847 -13.273 1.00 96.25 89 LEU A N 1
ATOM 633 C CA . LEU A 1 89 ? -0.873 2.444 -12.648 1.00 96.25 89 LEU A CA 1
ATOM 634 C C . LEU A 1 89 ? -1.371 3.704 -13.365 1.00 96.25 89 LEU A C 1
ATOM 636 O O . LEU A 1 89 ? -0.700 4.745 -13.384 1.00 96.25 89 LEU A O 1
ATOM 640 N N . THR A 1 90 ? -2.625 3.665 -13.811 1.00 97.75 90 THR A N 1
ATOM 641 C CA . THR A 1 90 ? -3.349 4.840 -14.303 1.00 97.75 90 THR A CA 1
ATOM 642 C C . THR A 1 90 ? -3.789 5.765 -13.158 1.00 97.75 90 THR A C 1
ATOM 644 O O . THR A 1 90 ? -3.714 5.434 -11.971 1.00 97.75 90 THR A O 1
ATOM 647 N N . LEU A 1 91 ? -4.296 6.956 -13.497 1.00 97.38 91 LEU A N 1
ATOM 648 C CA . LEU A 1 91 ? -4.928 7.847 -12.513 1.00 97.38 91 LEU A CA 1
ATOM 649 C C . LEU A 1 91 ? -6.156 7.208 -11.852 1.00 97.38 91 LEU A C 1
ATOM 651 O O . LEU A 1 91 ? -6.391 7.435 -10.665 1.00 97.38 91 LEU A O 1
ATOM 655 N N . MET A 1 92 ? -6.917 6.411 -12.605 1.00 97.81 92 MET A N 1
ATOM 656 C CA . MET A 1 92 ? -8.080 5.697 -12.086 1.00 97.81 92 MET A CA 1
ATOM 657 C C . MET A 1 92 ? -7.652 4.655 -11.051 1.00 97.81 92 MET A C 1
ATOM 659 O O . MET A 1 92 ? -8.186 4.662 -9.946 1.00 97.81 92 MET A O 1
ATOM 663 N N . ASP A 1 93 ? -6.620 3.860 -11.347 1.00 97.12 93 ASP A N 1
ATOM 664 C CA . ASP A 1 93 ? -6.105 2.851 -10.412 1.00 97.12 93 ASP A CA 1
ATOM 665 C C . ASP A 1 93 ? -5.598 3.497 -9.119 1.00 97.12 93 ASP A C 1
ATOM 667 O O . ASP A 1 93 ? -5.895 3.041 -8.021 1.00 97.12 93 ASP A O 1
ATOM 671 N N . ARG A 1 94 ? -4.885 4.625 -9.220 1.00 97.56 94 ARG A N 1
ATOM 672 C CA . ARG A 1 94 ? -4.403 5.374 -8.045 1.00 97.56 94 ARG A CA 1
ATOM 673 C C . ARG A 1 94 ? -5.551 5.905 -7.185 1.00 97.56 94 ARG A C 1
ATOM 675 O O . ARG A 1 94 ? -5.429 5.957 -5.960 1.00 97.56 94 ARG A O 1
ATOM 682 N N . ASN A 1 95 ? -6.645 6.334 -7.810 1.00 97.88 95 ASN A N 1
ATOM 683 C CA . ASN A 1 95 ? -7.837 6.778 -7.093 1.00 97.88 95 ASN A CA 1
ATOM 684 C C . ASN A 1 95 ? -8.540 5.610 -6.404 1.00 97.88 95 ASN A C 1
ATOM 686 O O . ASN A 1 95 ? -8.905 5.749 -5.240 1.00 97.88 95 ASN A O 1
ATOM 690 N N . GLU A 1 96 ? -8.648 4.473 -7.085 1.00 97.81 96 GLU A N 1
ATOM 691 C CA . GLU A 1 96 ? -9.221 3.242 -6.548 1.00 97.81 96 GLU A CA 1
ATOM 692 C C . GLU A 1 96 ? -8.413 2.724 -5.350 1.00 97.81 96 GLU A C 1
ATOM 694 O O . GLU A 1 96 ? -8.970 2.493 -4.281 1.00 97.81 96 GLU A O 1
ATOM 699 N N . ILE A 1 97 ? -7.082 2.665 -5.458 1.00 97.75 97 ILE A N 1
ATOM 700 C CA . ILE A 1 97 ? -6.193 2.295 -4.343 1.00 97.75 97 ILE A CA 1
ATOM 701 C C . ILE A 1 97 ? -6.415 3.222 -3.147 1.00 97.75 97 ILE A C 1
ATOM 703 O O . ILE A 1 97 ? -6.553 2.771 -2.010 1.00 97.75 97 ILE A O 1
ATOM 707 N N . ARG A 1 98 ? -6.483 4.535 -3.391 1.00 98.00 98 ARG A N 1
ATOM 708 C CA . ARG A 1 98 ? -6.722 5.519 -2.330 1.00 98.00 98 ARG A CA 1
ATOM 709 C C . ARG A 1 98 ? -8.095 5.340 -1.682 1.00 98.00 98 ARG A C 1
ATOM 711 O O . ARG A 1 98 ? -8.225 5.576 -0.483 1.00 98.00 98 ARG A O 1
ATOM 718 N N . GLN A 1 99 ? -9.107 4.972 -2.462 1.00 98.12 99 GLN A N 1
ATOM 719 C CA . GLN A 1 99 ? -10.445 4.702 -1.955 1.00 98.12 99 GLN A CA 1
ATOM 720 C C . GLN A 1 99 ? -10.448 3.444 -1.081 1.00 98.12 99 GLN A C 1
ATOM 722 O O . GLN A 1 99 ? -10.878 3.516 0.063 1.00 98.12 99 GLN A O 1
ATOM 727 N N . GLN A 1 100 ? -9.838 2.351 -1.545 1.00 98.06 100 GLN A N 1
ATOM 728 C CA . GLN A 1 100 ? -9.716 1.106 -0.781 1.00 98.06 100 GLN A CA 1
ATOM 729 C C . GLN A 1 100 ? -8.979 1.298 0.549 1.00 98.06 100 GLN A C 1
ATOM 731 O O . GLN A 1 100 ? -9.433 0.797 1.573 1.00 98.06 100 GLN A O 1
ATOM 736 N N . LEU A 1 101 ? -7.874 2.052 0.561 1.00 98.25 101 LEU A N 1
ATOM 737 C CA . LEU A 1 101 ? -7.150 2.375 1.796 1.00 98.25 101 LEU A CA 1
ATOM 738 C C . LEU A 1 101 ? -8.040 3.126 2.797 1.00 98.25 101 LEU A C 1
ATOM 740 O O . LEU A 1 101 ? -8.035 2.810 3.984 1.00 98.25 101 LEU A O 1
ATOM 744 N N . ARG A 1 102 ? -8.847 4.081 2.318 1.00 97.56 102 ARG A N 1
ATOM 745 C CA . ARG A 1 102 ? -9.796 4.816 3.164 1.00 97.56 102 ARG A CA 1
ATOM 746 C C . ARG A 1 102 ? -10.911 3.928 3.694 1.00 97.56 102 ARG A C 1
ATOM 748 O O . ARG A 1 102 ? -11.171 3.955 4.892 1.00 97.56 102 ARG A O 1
ATOM 755 N N . ASP A 1 103 ? -11.534 3.143 2.825 1.00 97.81 103 ASP A N 1
ATOM 756 C CA . ASP A 1 103 ? -12.656 2.277 3.191 1.00 97.81 103 ASP A CA 1
ATOM 757 C C . ASP A 1 103 ? -12.236 1.204 4.199 1.00 97.81 103 ASP A C 1
ATOM 759 O O . ASP A 1 103 ? -13.002 0.846 5.090 1.00 97.81 103 ASP A O 1
ATOM 763 N N . LEU A 1 104 ? -10.991 0.731 4.099 1.00 97.88 104 LEU A N 1
ATOM 764 C CA . LEU A 1 104 ? -10.408 -0.251 5.011 1.00 97.88 104 LEU A CA 1
ATOM 765 C C . LEU A 1 104 ? -9.739 0.374 6.244 1.00 97.88 104 LEU A C 1
ATOM 767 O O . LEU A 1 104 ? -9.223 -0.359 7.082 1.00 97.88 104 LEU A O 1
ATOM 771 N N . SER A 1 105 ? -9.745 1.706 6.378 1.00 96.31 105 SER A N 1
ATOM 772 C CA . SER A 1 105 ? -9.046 2.430 7.453 1.00 96.31 105 SER A CA 1
ATOM 773 C C . SER A 1 105 ? -7.562 2.049 7.586 1.00 96.31 105 SER A C 1
ATOM 775 O O . SER A 1 105 ? -7.039 1.955 8.695 1.00 96.31 105 SER A O 1
ATOM 7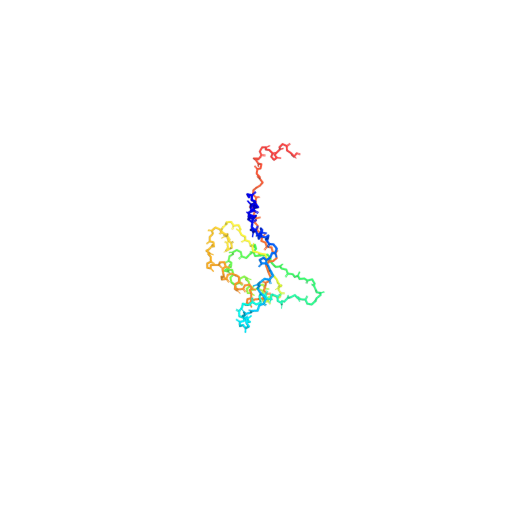77 N N . LEU A 1 106 ? -6.894 1.828 6.451 1.00 97.62 106 LEU A N 1
ATOM 778 C CA . LEU A 1 106 ? -5.468 1.525 6.369 1.00 97.62 106 LEU A CA 1
ATOM 779 C C . LEU A 1 106 ? -4.678 2.784 6.007 1.00 97.62 106 LEU A C 1
ATOM 781 O O . LEU A 1 106 ? -4.880 3.378 4.944 1.00 97.62 106 LEU A O 1
ATOM 785 N N . ASP A 1 107 ? -3.721 3.151 6.852 1.00 96.56 107 ASP A N 1
ATOM 786 C CA . ASP A 1 107 ? -2.740 4.182 6.528 1.00 96.56 107 ASP A CA 1
ATOM 787 C C . ASP A 1 107 ? -1.695 3.665 5.517 1.00 96.56 107 ASP A C 1
ATOM 789 O O . ASP A 1 107 ? -1.400 2.471 5.434 1.00 96.56 107 ASP A O 1
ATOM 793 N N . LEU A 1 108 ? -1.085 4.584 4.763 1.00 97.12 108 LEU A N 1
ATOM 794 C CA . LEU A 1 108 ? 0.008 4.297 3.825 1.00 97.12 108 LEU A CA 1
ATOM 795 C C . LEU A 1 108 ? 1.297 5.002 4.287 1.00 97.12 108 LEU A C 1
ATOM 797 O O . LEU A 1 108 ? 1.655 6.043 3.731 1.00 97.12 108 LEU A O 1
ATOM 801 N N . PRO A 1 109 ? 1.969 4.508 5.344 1.00 95.62 109 PRO A N 1
ATOM 802 C CA . PRO A 1 109 ? 3.140 5.172 5.916 1.00 95.62 109 PRO A CA 1
ATOM 803 C C . PRO A 1 109 ? 4.397 5.085 5.041 1.00 95.62 109 PRO A C 1
ATOM 805 O O . PRO A 1 109 ? 5.281 5.930 5.175 1.00 95.62 109 PRO A O 1
ATOM 808 N N . CYS A 1 110 ? 4.502 4.084 4.164 1.00 95.00 110 CYS A N 1
ATOM 809 C CA . CYS A 1 110 ? 5.695 3.862 3.353 1.00 95.00 110 CYS A CA 1
ATOM 810 C C . CYS A 1 110 ? 5.393 3.223 1.992 1.00 95.00 110 CYS A C 1
ATOM 812 O O . CYS A 1 110 ? 4.339 2.628 1.753 1.00 95.00 110 CYS A O 1
ATOM 814 N N . LEU A 1 111 ? 6.362 3.377 1.091 1.00 96.75 111 LEU A N 1
ATOM 815 C CA . LEU A 1 111 ? 6.422 2.744 -0.220 1.00 96.75 111 LEU A CA 1
ATOM 816 C C . LEU A 1 111 ? 7.759 2.017 -0.322 1.00 96.75 111 LEU A C 1
ATOM 818 O O . LEU A 1 111 ? 8.788 2.576 0.059 1.00 96.75 111 LEU A O 1
ATOM 822 N N . MET A 1 112 ? 7.743 0.805 -0.862 1.00 96.06 112 MET A N 1
ATOM 823 C CA . MET A 1 112 ? 8.948 0.019 -1.080 1.00 96.06 112 MET A CA 1
ATOM 824 C C . MET A 1 112 ? 9.351 0.078 -2.548 1.00 96.06 112 MET A C 1
ATOM 826 O O . MET A 1 112 ? 8.572 -0.292 -3.430 1.00 96.06 112 MET A O 1
ATOM 830 N N . GLU A 1 113 ? 10.585 0.499 -2.797 1.00 92.25 113 GLU A N 1
ATOM 831 C CA . GLU A 1 113 ? 11.168 0.589 -4.131 1.00 92.25 113 GLU A CA 1
ATOM 832 C C . GLU A 1 113 ? 12.635 0.143 -4.108 1.00 92.25 113 GLU A C 1
ATOM 834 O O . GLU A 1 113 ? 13.348 0.381 -3.133 1.00 92.25 113 GLU A O 1
ATOM 839 N N . ASN A 1 114 ? 13.095 -0.467 -5.201 1.00 88.31 114 ASN A N 1
ATOM 840 C CA . ASN A 1 114 ? 14.487 -0.864 -5.374 1.00 88.31 114 ASN A CA 1
ATOM 841 C C . ASN A 1 114 ? 15.212 0.140 -6.266 1.00 88.31 114 ASN A C 1
ATOM 843 O O . ASN A 1 114 ? 15.025 0.171 -7.482 1.00 88.31 114 ASN A O 1
ATOM 847 N N . TRP A 1 115 ? 16.106 0.930 -5.675 1.00 82.06 115 TRP A N 1
ATOM 848 C CA . TRP A 1 115 ? 16.992 1.798 -6.444 1.00 82.06 115 TRP A CA 1
ATOM 849 C C . TRP A 1 115 ? 18.308 1.097 -6.735 1.00 82.06 115 TRP A C 1
ATOM 851 O O . TRP A 1 115 ? 18.972 0.568 -5.844 1.00 82.06 115 TRP A O 1
ATOM 861 N N . ARG A 1 116 ? 18.714 1.125 -8.005 1.00 75.94 116 ARG A N 1
ATOM 862 C CA . ARG A 1 116 ? 20.085 0.773 -8.362 1.00 75.94 116 ARG A CA 1
ATOM 863 C C . ARG A 1 116 ? 20.997 1.880 -7.856 1.00 75.94 116 ARG A C 1
ATOM 865 O O . ARG A 1 116 ? 20.768 3.051 -8.155 1.00 75.94 116 ARG A O 1
ATOM 872 N N . LEU A 1 117 ? 22.039 1.512 -7.120 1.00 74.44 117 LEU A N 1
ATOM 873 C CA . LEU A 1 117 ? 23.102 2.453 -6.801 1.00 74.44 117 LEU A CA 1
ATOM 874 C C . LEU A 1 117 ? 23.741 2.905 -8.123 1.00 74.44 117 LEU A C 1
ATOM 876 O O . LEU A 1 117 ? 24.070 2.074 -8.966 1.00 74.44 117 LEU A O 1
ATOM 880 N N . ALA A 1 118 ? 23.893 4.214 -8.323 1.00 67.12 118 ALA A N 1
ATOM 881 C CA . ALA A 1 118 ? 24.332 4.798 -9.597 1.00 67.12 118 ALA A CA 1
ATOM 882 C C . ALA A 1 118 ? 25.785 4.454 -9.995 1.00 67.12 118 ALA A C 1
ATOM 884 O O . ALA A 1 118 ? 26.238 4.834 -11.073 1.00 67.12 118 ALA A O 1
ATOM 885 N N . ALA A 1 119 ? 26.527 3.752 -9.138 1.00 70.81 119 ALA A N 1
ATOM 886 C CA . ALA A 1 119 ? 27.906 3.373 -9.385 1.00 70.81 119 ALA A CA 1
ATOM 887 C C . ALA A 1 119 ? 27.978 2.111 -10.271 1.00 70.81 119 ALA A C 1
ATOM 889 O O . ALA A 1 119 ? 27.396 1.083 -9.914 1.00 70.81 119 ALA A O 1
ATOM 890 N N . PRO A 1 120 ? 28.724 2.142 -11.393 1.00 74.75 120 PRO A N 1
ATOM 891 C CA . PRO A 1 120 ? 29.134 0.937 -12.098 1.00 74.75 120 PRO A CA 1
ATOM 892 C C . PRO A 1 120 ? 29.771 -0.075 -11.131 1.00 74.75 120 PRO A C 1
ATOM 894 O O . PRO A 1 120 ? 30.416 0.344 -10.164 1.00 74.75 120 PRO A O 1
ATOM 897 N N . PRO A 1 121 ? 29.665 -1.388 -11.401 1.00 71.31 121 PRO A N 1
ATOM 898 C CA . PRO A 1 121 ? 30.248 -2.431 -10.551 1.00 71.31 121 PRO A CA 1
ATOM 899 C C . PRO A 1 121 ? 31.728 -2.191 -10.227 1.00 71.31 121 PRO A C 1
ATOM 901 O O . PRO A 1 121 ? 32.167 -2.454 -9.112 1.00 71.31 121 PRO A O 1
ATOM 904 N N . GLU A 1 122 ? 32.469 -1.608 -11.172 1.00 76.38 122 GLU A N 1
ATOM 905 C CA . GLU A 1 122 ? 33.880 -1.248 -11.006 1.00 76.38 122 GLU A CA 1
ATOM 906 C C . GLU A 1 122 ? 34.109 -0.178 -9.927 1.00 76.38 122 GLU A C 1
ATOM 908 O O . GLU A 1 122 ? 35.042 -0.285 -9.135 1.00 76.38 122 GLU A O 1
ATOM 913 N N . ILE A 1 123 ? 33.227 0.826 -9.838 1.00 71.12 123 ILE A N 1
ATOM 914 C CA . ILE A 1 123 ? 33.291 1.867 -8.799 1.00 71.12 123 ILE A CA 1
ATOM 915 C C . ILE A 1 123 ? 32.891 1.288 -7.437 1.00 71.12 123 ILE A C 1
ATOM 917 O O . ILE A 1 123 ? 33.458 1.667 -6.416 1.00 71.12 123 ILE A O 1
ATOM 921 N N . HIS A 1 124 ? 31.940 0.351 -7.399 1.00 71.62 124 HIS A N 1
ATOM 922 C CA . HIS A 1 124 ? 31.592 -0.339 -6.156 1.00 71.62 124 HIS A CA 1
ATOM 923 C C . HIS A 1 124 ? 32.757 -1.197 -5.641 1.00 71.62 124 HIS A C 1
ATOM 925 O O . HIS A 1 124 ? 33.094 -1.119 -4.464 1.00 71.62 124 HIS A O 1
ATOM 931 N N . LYS A 1 125 ? 33.417 -1.948 -6.533 1.00 73.81 125 LYS A N 1
ATOM 932 C CA . LYS A 1 125 ? 34.556 -2.812 -6.203 1.00 73.81 125 LYS A CA 1
ATOM 933 C C . LYS A 1 125 ? 35.774 -2.038 -5.690 1.00 73.81 125 LYS A C 1
ATOM 935 O O . LYS A 1 125 ? 36.489 -2.556 -4.848 1.00 73.81 125 LYS A O 1
ATOM 940 N N . ALA A 1 126 ? 36.005 -0.818 -6.175 1.00 74.25 126 ALA A N 1
ATOM 941 C CA . ALA A 1 126 ? 37.112 0.027 -5.719 1.00 74.25 126 ALA A CA 1
ATOM 942 C C . ALA A 1 126 ? 36.931 0.593 -4.292 1.00 74.25 126 ALA A C 1
ATOM 944 O O . ALA A 1 126 ? 37.892 1.106 -3.727 1.00 74.25 126 ALA A O 1
ATOM 945 N N . ASN A 1 127 ? 35.719 0.520 -3.725 1.00 69.56 127 ASN A N 1
ATOM 946 C CA . ASN A 1 127 ? 35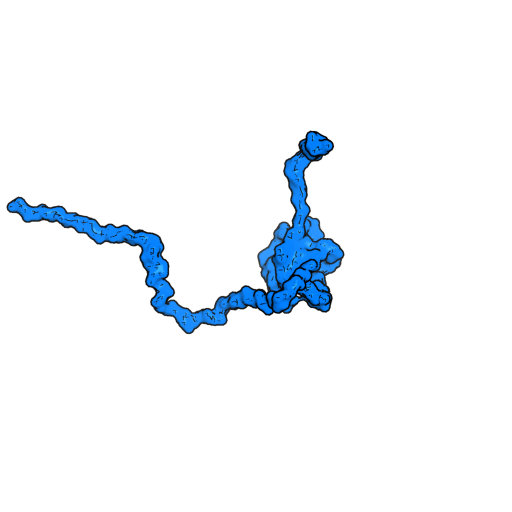.377 1.042 -2.395 1.00 69.56 127 ASN A CA 1
ATOM 947 C C . ASN A 1 127 ? 35.203 -0.060 -1.323 1.00 69.56 127 ASN A C 1
ATOM 949 O O . ASN A 1 127 ? 34.745 0.247 -0.221 1.00 69.56 127 ASN A O 1
ATOM 953 N N . LEU A 1 128 ? 35.515 -1.321 -1.654 1.00 63.84 128 LEU A N 1
ATOM 954 C CA . LEU A 1 128 ? 35.512 -2.488 -0.757 1.00 63.84 128 LEU A CA 1
ATOM 955 C C . LEU A 1 128 ? 36.949 -2.914 -0.444 1.00 63.84 128 LEU A C 1
ATOM 957 O O . LEU A 1 128 ? 37.184 -3.326 0.712 1.00 63.84 128 LEU A O 1
#

Secondary structure (DSSP, 8-state):
--------------TTGGGGS--S-------S---------TT----EEEGGGGTTS-HHHHHHHHHHHT-SEEEEE-STTSTT-TTT--HHHHHHHHHHHHHTT-EEEEEE--PPPSS-HHHHHTT-